Protein AF-A0A7Y4ZYS4-F1 (afdb_monomer_lite)

Radius of gyration: 15.43 Å; chains: 1; bounding box: 44×39×35 Å

pLDDT: mean 82.77, std 14.91, range [39.56, 96.31]

Secondary structure (DSSP, 8-state):
----TTTT-----GGGGEE-TT--HHHHHHHHHHTT--SSSTTS----HHHHHHH--TT-SSHHHHHHHHHHHHHHHHHHTT-EE--

Foldseek 3Di:
DDPDPPVPPPPQFQLSQWDDPPDDLQNSQVLLVVLVADPPDSRDSHDDLVNLVVQDDPPDPDSVSSVVVSVVSSVVSSVVVVIDGHD

Structure (mmCIF, N/CA/C/O backbone):
data_AF-A0A7Y4ZYS4-F1
#
_entry.id   AF-A0A7Y4ZYS4-F1
#
loop_
_atom_site.group_PDB
_atom_site.id
_atom_site.type_symbol
_atom_site.label_atom_id
_atom_site.label_alt_id
_atom_site.label_comp_id
_atom_site.label_asym_id
_atom_site.label_entity_id
_atom_site.label_seq_id
_atom_site.pdbx_PDB_ins_code
_atom_site.Cartn_x
_atom_site.Cartn_y
_atom_site.Cartn_z
_atom_site.occupancy
_atom_site.B_iso_or_equiv
_atom_site.auth_seq_id
_atom_site.auth_comp_id
_atom_site.auth_asym_id
_atom_site.auth_atom_id
_atom_site.pdbx_PDB_model_num
ATOM 1 N N . MET A 1 1 ? -29.042 30.397 -5.497 1.00 39.56 1 MET A N 1
ATOM 2 C CA . MET A 1 1 ? -29.017 29.071 -4.846 1.00 39.56 1 MET A CA 1
ATOM 3 C C . MET A 1 1 ? -28.182 28.152 -5.727 1.00 39.56 1 MET A C 1
ATOM 5 O O . MET A 1 1 ? -28.727 27.564 -6.647 1.00 39.56 1 MET A O 1
ATOM 9 N N . ASN A 1 2 ? -26.865 28.082 -5.518 1.00 43.53 2 ASN A N 1
ATOM 10 C CA . ASN A 1 2 ? -25.999 27.203 -6.314 1.00 43.53 2 ASN A CA 1
ATOM 11 C C . ASN A 1 2 ? -25.633 26.000 -5.448 1.00 43.53 2 ASN A C 1
ATOM 13 O O . ASN A 1 2 ? -24.630 26.011 -4.739 1.00 43.53 2 ASN A O 1
ATOM 17 N N . GLY A 1 3 ? -26.525 25.006 -5.441 1.00 45.66 3 GLY A N 1
ATOM 18 C CA . GLY A 1 3 ? -26.289 23.726 -4.786 1.00 45.66 3 GLY A CA 1
ATOM 19 C C . GLY A 1 3 ? -25.141 23.009 -5.483 1.00 45.66 3 GLY A C 1
ATOM 20 O O . GLY A 1 3 ? -25.207 22.739 -6.679 1.00 45.66 3 GLY A O 1
ATOM 21 N N . ASN A 1 4 ? -24.071 22.750 -4.739 1.00 53.91 4 ASN A N 1
ATOM 22 C CA . ASN A 1 4 ? -22.924 21.995 -5.214 1.00 53.91 4 ASN A CA 1
ATOM 23 C C . ASN A 1 4 ? -23.400 20.579 -5.624 1.00 53.91 4 ASN A C 1
ATOM 25 O O . ASN A 1 4 ? -23.916 19.863 -4.762 1.00 53.91 4 ASN A O 1
ATOM 29 N N . PRO A 1 5 ? -23.259 20.149 -6.894 1.00 56.75 5 PRO A N 1
ATOM 30 C CA . PRO A 1 5 ? -23.798 18.874 -7.394 1.00 56.75 5 PRO A CA 1
ATOM 31 C C . PRO A 1 5 ? -23.152 17.624 -6.764 1.00 56.75 5 PRO A C 1
ATOM 33 O O . PRO A 1 5 ? -23.564 16.499 -7.041 1.00 56.75 5 PRO A O 1
ATOM 36 N N . SER A 1 6 ? -22.163 17.811 -5.887 1.00 54.56 6 SER A N 1
ATOM 37 C CA . SER A 1 6 ? -21.511 16.753 -5.109 1.00 54.56 6 SER A CA 1
ATOM 38 C C . SER A 1 6 ? -22.174 16.474 -3.752 1.00 54.56 6 SER A C 1
ATOM 40 O O . SER A 1 6 ? -21.759 15.548 -3.054 1.00 54.56 6 SER A O 1
ATOM 42 N N . ALA A 1 7 ? -23.199 17.239 -3.360 1.00 46.25 7 ALA A N 1
ATOM 43 C CA . ALA A 1 7 ? -23.953 17.022 -2.126 1.00 46.25 7 ALA A CA 1
ATOM 44 C C . ALA A 1 7 ? -24.831 15.759 -2.237 1.00 46.25 7 ALA A C 1
ATOM 46 O O . ALA A 1 7 ? -26.008 15.832 -2.573 1.00 46.25 7 ALA A O 1
ATOM 47 N N . GLY A 1 8 ? -24.246 14.581 -2.001 1.00 49.53 8 GLY A N 1
ATOM 48 C CA . GLY A 1 8 ? -24.997 13.320 -1.949 1.00 49.53 8 GLY A CA 1
ATOM 49 C C . GLY A 1 8 ? -24.215 12.059 -2.310 1.00 49.53 8 GLY A C 1
ATOM 50 O O . GLY A 1 8 ? -24.657 10.961 -1.980 1.00 49.53 8 GLY A O 1
ATOM 51 N N . LYS A 1 9 ? -23.033 12.168 -2.931 1.00 50.88 9 LYS A N 1
ATOM 52 C CA . LYS A 1 9 ? -22.157 11.001 -3.088 1.00 50.88 9 LYS A CA 1
ATOM 53 C C . LYS A 1 9 ? -21.333 10.846 -1.819 1.00 50.88 9 LYS A C 1
ATOM 55 O O . LYS A 1 9 ? -20.401 11.604 -1.580 1.00 50.88 9 LYS A O 1
ATOM 60 N N . ASN A 1 10 ? -21.690 9.858 -1.007 1.00 55.81 10 ASN A N 1
ATOM 61 C CA . ASN A 1 10 ? -20.907 9.417 0.143 1.00 55.81 10 ASN A CA 1
ATOM 62 C C . ASN A 1 10 ? -19.629 8.717 -0.365 1.00 55.81 10 ASN A C 1
ATOM 64 O O . ASN A 1 10 ? -19.506 7.495 -0.299 1.00 55.81 10 ASN A O 1
ATOM 68 N N . ILE A 1 11 ? -18.728 9.484 -0.993 1.00 65.06 11 ILE A N 1
ATOM 69 C CA . ILE A 1 11 ? -17.448 8.990 -1.501 1.00 65.06 11 ILE A CA 1
ATOM 70 C C . ILE A 1 11 ? -16.601 8.706 -0.270 1.00 65.06 11 ILE A C 1
ATOM 72 O O . ILE A 1 11 ? -15.997 9.608 0.314 1.00 65.06 11 ILE A O 1
ATOM 76 N N . LYS A 1 12 ? -16.609 7.445 0.163 1.00 66.75 12 LYS A N 1
ATOM 77 C CA . LYS A 1 12 ? -15.696 6.997 1.204 1.00 66.75 12 LYS A CA 1
ATOM 78 C C . LYS A 1 12 ? -14.273 7.151 0.657 1.00 66.75 12 LYS A C 1
ATOM 80 O O . LYS A 1 12 ? -14.008 6.727 -0.469 1.00 66.75 12 LYS A O 1
ATOM 85 N N . PRO A 1 13 ? -13.355 7.756 1.418 1.00 75.81 13 PRO A N 1
ATOM 86 C CA . PRO A 1 13 ? -11.971 7.832 0.981 1.00 75.81 13 PRO A CA 1
ATOM 87 C C . PRO A 1 13 ? -11.359 6.429 0.814 1.00 75.81 13 PRO A C 1
ATOM 89 O O . PRO A 1 13 ? -11.778 5.504 1.506 1.00 75.81 13 PRO A O 1
ATOM 92 N N . TYR A 1 14 ? -10.368 6.241 -0.067 1.00 79.56 14 TYR A N 1
ATOM 93 C CA . TYR A 1 14 ? -9.939 4.896 -0.491 1.00 79.56 14 TYR A CA 1
ATOM 94 C C . TYR A 1 14 ? -9.502 3.986 0.672 1.00 79.56 14 TYR A C 1
ATOM 96 O O . TYR A 1 14 ? -9.903 2.822 0.742 1.00 79.56 14 TYR A O 1
ATOM 104 N N . LEU A 1 15 ? -8.749 4.515 1.643 1.00 81.38 15 LEU A N 1
ATOM 105 C CA . LEU A 1 15 ? -8.375 3.759 2.844 1.00 81.38 15 LEU A CA 1
ATOM 106 C C . LEU A 1 15 ? -9.591 3.313 3.667 1.00 81.38 15 LEU A C 1
ATOM 108 O O . LEU A 1 15 ? -9.513 2.301 4.345 1.00 81.38 15 LEU A O 1
ATOM 112 N N . HIS A 1 16 ? -10.736 3.991 3.609 1.00 83.00 16 HIS A N 1
ATOM 113 C CA . HIS A 1 16 ? -11.933 3.578 4.351 1.00 83.00 16 HIS A CA 1
ATOM 114 C C . HIS A 1 16 ? -12.573 2.295 3.828 1.00 83.00 16 HIS A C 1
ATOM 116 O O . HIS A 1 16 ? -13.330 1.666 4.567 1.00 83.00 16 HIS A O 1
ATOM 122 N N . TYR A 1 17 ? -12.232 1.878 2.611 1.00 87.31 17 TYR A N 1
ATOM 123 C CA . TYR A 1 17 ? -12.601 0.566 2.097 1.00 87.31 17 TYR A CA 1
ATOM 124 C C . TYR A 1 17 ? -11.734 -0.557 2.688 1.00 87.31 17 TYR A C 1
ATOM 126 O O . TYR A 1 17 ? -12.075 -1.720 2.541 1.00 87.31 17 TYR A O 1
ATOM 134 N N . TRP A 1 18 ? -10.641 -0.256 3.397 1.00 90.44 18 TRP A N 1
ATOM 135 C CA . TRP A 1 18 ? -9.799 -1.258 4.060 1.00 90.44 18 TRP A CA 1
ATOM 136 C C . TRP A 1 18 ? -10.225 -1.450 5.517 1.00 90.44 18 TRP A C 1
ATOM 138 O O . TRP A 1 18 ? -9.868 -0.675 6.405 1.00 90.44 18 TRP A O 1
ATOM 148 N N . VAL A 1 19 ? -11.001 -2.493 5.794 1.00 90.25 19 VAL A N 1
ATOM 149 C CA . VAL A 1 19 ? -11.633 -2.727 7.098 1.00 90.25 19 VAL A CA 1
ATOM 150 C C . VAL A 1 19 ? -10.889 -3.802 7.887 1.00 90.25 19 VAL A C 1
ATOM 152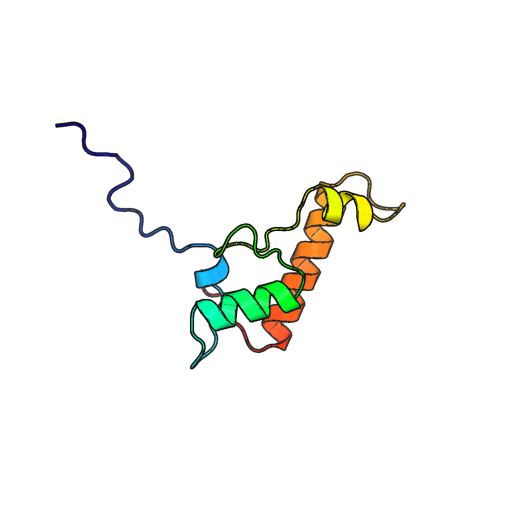 O O . VAL A 1 19 ? -10.553 -4.858 7.362 1.00 90.25 19 VAL A O 1
ATOM 155 N N . LYS A 1 20 ? -10.664 -3.534 9.175 1.00 93.44 20 LYS A N 1
ATOM 156 C CA . LYS A 1 20 ? -10.202 -4.493 10.183 1.00 93.44 20 LYS A CA 1
ATOM 157 C C . LYS A 1 20 ? -10.959 -4.210 11.481 1.00 93.44 20 LYS A C 1
ATOM 159 O O . LYS A 1 20 ? -11.095 -3.048 11.869 1.00 93.44 20 LYS A O 1
ATOM 164 N N . VAL A 1 21 ? -11.502 -5.246 12.122 1.00 91.50 21 VAL A N 1
ATOM 165 C CA . VAL A 1 21 ? -12.321 -5.094 13.340 1.00 91.50 21 VAL A CA 1
ATOM 166 C C . VAL A 1 21 ? -11.486 -4.469 14.461 1.00 91.50 21 VAL A C 1
ATOM 168 O O . VAL A 1 21 ? -10.340 -4.858 14.674 1.00 91.50 21 VAL A O 1
ATOM 171 N N . GLY A 1 22 ? -12.058 -3.488 15.165 1.00 89.88 22 GLY A N 1
ATOM 172 C CA . GLY A 1 22 ? -11.412 -2.823 16.304 1.00 89.88 22 GLY A CA 1
ATOM 173 C C . GLY A 1 22 ? -10.336 -1.790 15.944 1.00 89.88 22 GLY A C 1
ATOM 174 O O . GLY A 1 22 ? -9.674 -1.273 16.838 1.00 89.88 22 GLY A O 1
ATOM 175 N N . VAL A 1 23 ? -10.154 -1.465 14.661 1.00 89.81 23 VAL A N 1
ATOM 176 C CA . VAL A 1 23 ? -9.132 -0.517 14.192 1.00 89.81 23 VAL A CA 1
ATOM 177 C C . VAL A 1 23 ? -9.745 0.850 13.886 1.00 89.81 23 VAL A C 1
ATOM 179 O O . VAL A 1 23 ? -10.729 0.961 13.153 1.00 89.81 23 VAL A O 1
ATOM 182 N N . THR A 1 24 ? -9.124 1.911 14.405 1.00 87.69 24 THR A N 1
ATOM 183 C CA . THR A 1 24 ? -9.507 3.303 14.124 1.00 87.69 24 THR A CA 1
ATOM 184 C C . THR A 1 24 ? -8.973 3.779 12.768 1.00 87.69 24 THR A C 1
ATOM 186 O O . THR A 1 24 ? -8.021 3.223 12.224 1.00 87.69 24 THR A O 1
ATOM 189 N N . ALA A 1 25 ? -9.538 4.857 12.218 1.00 81.12 25 ALA A N 1
ATOM 190 C CA . ALA A 1 25 ? -9.035 5.439 10.968 1.00 81.12 25 ALA A CA 1
ATOM 191 C C . ALA A 1 25 ? -7.554 5.869 11.063 1.00 81.12 25 ALA A C 1
ATOM 193 O O . ALA A 1 25 ? -6.801 5.664 10.116 1.00 81.12 25 ALA A O 1
ATOM 194 N N . GLY A 1 26 ? -7.122 6.392 12.218 1.00 82.75 26 GLY A N 1
ATOM 195 C CA . GLY A 1 26 ? -5.721 6.758 12.455 1.00 82.75 26 GLY A CA 1
ATOM 196 C C . GLY A 1 26 ? -4.790 5.545 12.455 1.00 82.75 26 GLY A C 1
ATOM 197 O O . GLY A 1 26 ? -3.772 5.555 11.772 1.00 82.75 26 GLY A O 1
ATOM 198 N N . GLN A 1 27 ? -5.183 4.462 13.134 1.00 88.06 27 GLN A N 1
ATOM 199 C CA . GLN A 1 27 ? -4.419 3.212 13.143 1.00 88.06 27 GLN A CA 1
ATOM 200 C C . GLN A 1 27 ? -4.299 2.616 11.732 1.00 88.06 27 GLN A C 1
ATOM 202 O O . GLN A 1 27 ? -3.233 2.147 11.340 1.00 88.06 27 GLN A O 1
ATOM 207 N N . ARG A 1 28 ? -5.379 2.692 10.946 1.00 88.81 28 ARG A N 1
ATOM 208 C CA . ARG A 1 28 ? -5.393 2.269 9.544 1.00 88.81 28 ARG A CA 1
ATOM 209 C C . ARG A 1 28 ? -4.427 3.071 8.683 1.00 88.81 28 ARG A C 1
ATOM 211 O O . ARG A 1 28 ? -3.724 2.477 7.872 1.00 88.81 28 ARG A O 1
ATOM 218 N N . LEU A 1 29 ? -4.392 4.393 8.851 1.00 85.31 29 LEU A N 1
ATOM 219 C CA . LEU A 1 29 ? -3.418 5.233 8.161 1.00 85.31 29 LEU A CA 1
ATOM 220 C C . LEU A 1 29 ? -1.992 4.822 8.541 1.00 85.31 29 LEU A C 1
ATOM 222 O O . LEU A 1 29 ? -1.188 4.579 7.650 1.00 85.31 29 LEU A O 1
ATOM 226 N N . THR A 1 30 ? -1.696 4.673 9.835 1.00 88.00 30 THR A N 1
ATOM 227 C CA . THR A 1 30 ? -0.374 4.233 10.309 1.00 88.00 30 THR A CA 1
ATOM 228 C C . THR A 1 30 ? 0.026 2.881 9.721 1.00 88.00 30 THR A C 1
ATOM 230 O O . THR A 1 30 ? 1.146 2.731 9.240 1.00 88.00 30 THR A O 1
ATOM 233 N N . ASP A 1 31 ? -0.882 1.905 9.704 1.00 90.88 31 ASP A N 1
ATOM 234 C CA . ASP A 1 31 ? -0.633 0.599 9.090 1.00 90.88 31 ASP A CA 1
ATOM 235 C C . ASP A 1 31 ? -0.399 0.712 7.579 1.00 90.88 31 ASP A C 1
ATOM 237 O O . ASP A 1 31 ? 0.532 0.100 7.055 1.00 90.88 31 ASP A O 1
ATOM 241 N N . GLY A 1 32 ? -1.188 1.542 6.891 1.00 89.62 32 GLY A N 1
ATOM 242 C CA . GLY A 1 32 ? -0.993 1.863 5.481 1.00 89.62 32 GLY A CA 1
ATOM 243 C C . GLY A 1 32 ? 0.372 2.496 5.213 1.00 89.62 32 GLY A C 1
ATOM 244 O O . GLY A 1 32 ? 1.010 2.153 4.218 1.00 89.62 32 GLY A O 1
ATOM 245 N N . THR A 1 33 ? 0.852 3.351 6.115 1.00 88.25 33 THR A N 1
ATOM 246 C CA . THR A 1 33 ? 2.183 3.954 6.029 1.00 88.25 33 THR A CA 1
ATOM 247 C C . THR A 1 33 ? 3.295 2.939 6.247 1.00 88.25 33 THR A C 1
ATOM 249 O O . THR A 1 33 ? 4.250 2.899 5.478 1.00 88.25 33 THR A O 1
ATOM 252 N N . ILE A 1 34 ? 3.153 2.052 7.234 1.00 90.31 34 ILE A N 1
ATOM 253 C CA . ILE A 1 34 ? 4.099 0.946 7.459 1.00 90.31 34 ILE A CA 1
ATOM 254 C C . ILE A 1 34 ? 4.168 0.025 6.232 1.00 90.31 34 ILE A C 1
ATOM 256 O O . ILE A 1 34 ? 5.233 -0.490 5.905 1.00 90.31 34 ILE A O 1
ATOM 260 N N . CYS A 1 35 ? 3.052 -0.150 5.521 1.00 90.31 35 CYS A N 1
ATOM 261 C CA . CYS A 1 35 ? 2.989 -0.901 4.268 1.00 90.31 35 CYS A CA 1
ATOM 262 C C . CYS A 1 35 ? 3.584 -0.168 3.050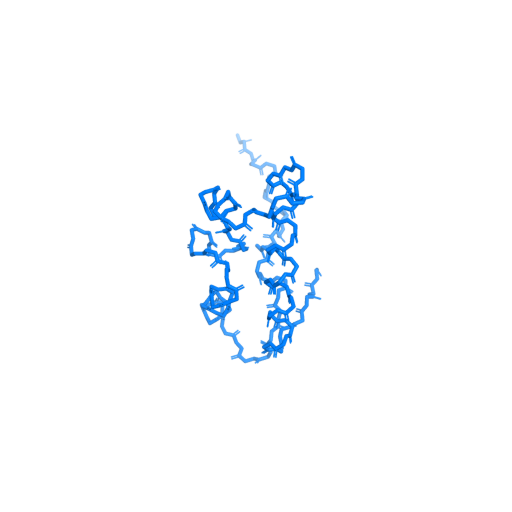 1.00 90.31 35 CYS A C 1
ATOM 264 O O . CYS A 1 35 ? 3.454 -0.656 1.928 1.00 90.31 35 CYS A O 1
ATOM 266 N N . GLY A 1 36 ? 4.225 0.986 3.249 1.00 86.44 36 GLY A N 1
ATOM 267 C CA . GLY A 1 36 ? 4.896 1.762 2.206 1.00 86.44 36 GLY A CA 1
ATOM 268 C C . GLY A 1 36 ? 4.045 2.870 1.589 1.00 86.44 36 GLY A C 1
ATOM 269 O O . GLY A 1 36 ? 4.523 3.556 0.695 1.00 86.44 36 GLY A O 1
ATOM 270 N N . GLY A 1 37 ? 2.801 3.066 2.037 1.00 83.50 37 GLY A N 1
ATOM 271 C CA . GLY A 1 37 ? 2.011 4.226 1.630 1.00 83.50 37 GLY A CA 1
ATOM 272 C C . GLY A 1 37 ? 2.567 5.514 2.244 1.00 83.50 37 GLY A C 1
ATOM 273 O O . GLY A 1 37 ? 3.115 5.506 3.343 1.00 83.50 37 GLY A O 1
ATOM 274 N N . GLY A 1 38 ? 2.410 6.653 1.578 1.00 71.00 38 GLY A N 1
ATOM 275 C CA . GLY A 1 38 ? 2.764 7.933 2.191 1.00 71.00 38 GLY A CA 1
ATOM 276 C C . GLY A 1 38 ? 1.731 8.409 3.214 1.00 71.00 38 GLY A C 1
ATOM 277 O O . GLY A 1 38 ? 0.583 7.974 3.227 1.00 71.00 38 GLY A O 1
ATOM 278 N N . LEU A 1 39 ? 2.139 9.373 4.043 1.00 66.19 39 LEU A N 1
ATOM 279 C CA . LEU A 1 39 ? 1.250 10.142 4.929 1.00 66.19 39 LEU A CA 1
ATOM 280 C C . LEU A 1 39 ? 0.663 11.389 4.249 1.00 66.19 39 LEU A C 1
ATOM 282 O O . LEU A 1 39 ? -0.091 12.132 4.875 1.00 66.19 39 LEU A O 1
ATOM 286 N N . ARG A 1 40 ? 1.040 11.654 2.987 1.00 64.56 40 ARG A N 1
ATOM 287 C CA . ARG A 1 40 ? 0.680 12.896 2.282 1.00 64.56 40 ARG A CA 1
ATOM 288 C C . ARG A 1 40 ? -0.825 13.029 2.085 1.00 64.56 40 ARG A C 1
ATOM 290 O O . ARG A 1 40 ? -1.334 14.142 2.147 1.00 64.56 40 ARG A O 1
ATOM 297 N N . GLU A 1 41 ? -1.532 11.913 1.914 1.00 66.88 41 GLU A N 1
ATOM 298 C CA . GLU A 1 41 ? -2.989 11.897 1.911 1.00 66.88 41 GLU A CA 1
ATOM 299 C C . GLU A 1 41 ? -3.485 10.823 2.875 1.00 66.88 41 GLU A C 1
ATOM 301 O O . GLU A 1 41 ? -3.244 9.633 2.698 1.00 66.88 41 GLU A O 1
ATOM 306 N N . VAL A 1 42 ? -4.251 11.253 3.879 1.00 60.41 42 VAL A N 1
ATOM 307 C CA . VAL A 1 42 ? -4.800 10.452 4.999 1.00 60.41 42 VAL A CA 1
ATOM 308 C C . VAL A 1 42 ? -5.717 9.303 4.521 1.00 60.41 42 VAL A C 1
ATOM 310 O O . VAL A 1 42 ? -6.259 8.545 5.316 1.00 60.41 42 VAL A O 1
ATOM 313 N N . ASN A 1 43 ? -5.909 9.162 3.210 1.00 66.50 43 ASN A N 1
ATOM 314 C CA . ASN A 1 43 ? -6.985 8.419 2.581 1.00 66.50 43 ASN A CA 1
ATOM 315 C C . ASN A 1 43 ? -6.568 7.602 1.352 1.00 66.50 43 ASN A C 1
ATOM 317 O O . ASN A 1 43 ? -7.435 6.964 0.753 1.00 66.50 43 ASN A O 1
ATOM 321 N N . MET A 1 44 ? -5.285 7.580 0.986 1.00 69.88 44 MET A N 1
ATOM 322 C CA . MET A 1 44 ? -4.778 6.840 -0.171 1.00 69.88 44 MET A CA 1
ATOM 323 C C . MET A 1 44 ? -3.370 6.302 0.127 1.00 69.88 44 MET A C 1
ATOM 325 O O . MET A 1 44 ? -2.659 6.889 0.941 1.00 69.88 44 MET A O 1
ATOM 329 N N . PRO A 1 45 ? -2.925 5.196 -0.495 1.00 67.94 45 PRO A N 1
ATOM 330 C CA . PRO A 1 45 ? -1.505 4.861 -0.526 1.00 67.94 45 PRO A CA 1
ATOM 331 C C . PRO A 1 45 ? -0.764 5.905 -1.375 1.00 67.94 45 PRO A C 1
ATOM 333 O O . PRO A 1 45 ? -0.618 5.765 -2.588 1.00 67.94 45 PRO A O 1
ATOM 336 N N . SER A 1 46 ? -0.367 7.010 -0.743 1.00 73.75 46 SER A N 1
ATOM 337 C CA . SER A 1 46 ? 0.241 8.158 -1.420 1.00 73.75 46 SER A CA 1
ATOM 338 C C . SER A 1 46 ? 1.736 7.948 -1.634 1.00 73.75 46 SER A C 1
ATOM 340 O O . SER A 1 46 ? 2.539 8.485 -0.879 1.00 73.75 46 SER A O 1
ATOM 342 N N . PHE A 1 47 ? 2.125 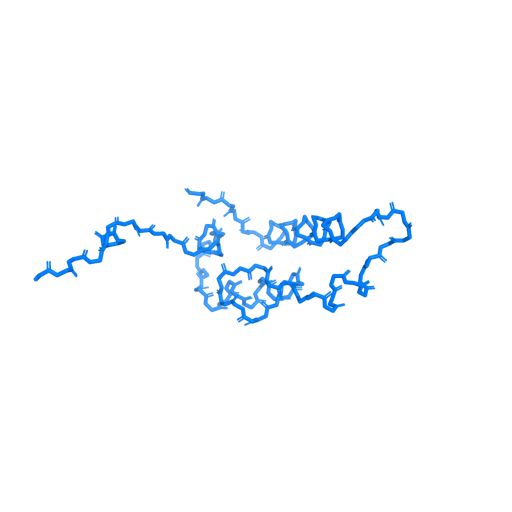7.174 -2.643 1.00 85.19 47 PHE A N 1
ATOM 343 C CA . PHE A 1 47 ? 3.522 7.145 -3.087 1.00 85.19 47 PHE A CA 1
ATOM 344 C C . PHE A 1 47 ? 3.856 8.465 -3.794 1.00 85.19 47 PHE A C 1
ATOM 346 O O . PHE A 1 47 ? 3.137 8.889 -4.701 1.00 85.19 47 PHE A O 1
ATOM 353 N N . SER A 1 48 ? 4.927 9.133 -3.377 1.00 85.00 48 SER A N 1
ATOM 354 C CA . SER A 1 48 ? 5.445 10.316 -4.065 1.00 85.00 48 SER A CA 1
ATOM 355 C C . SER A 1 48 ? 6.084 9.941 -5.402 1.00 85.00 48 SER A C 1
ATOM 357 O O . SER A 1 48 ? 6.535 8.812 -5.603 1.00 85.00 48 SER A O 1
ATOM 359 N N . LYS A 1 49 ? 6.152 10.899 -6.331 1.00 87.62 49 LYS A N 1
ATOM 360 C CA . LYS A 1 49 ? 6.801 10.678 -7.628 1.00 87.62 49 LYS A CA 1
ATOM 361 C C . LYS A 1 49 ? 8.271 10.296 -7.448 1.00 87.62 49 LYS A C 1
ATOM 363 O O . LYS A 1 49 ? 8.769 9.430 -8.157 1.00 87.62 49 LYS A O 1
ATOM 368 N N . GLU A 1 50 ? 8.939 10.902 -6.474 1.00 89.25 50 GLU A N 1
ATOM 369 C CA . GLU A 1 50 ? 10.326 10.613 -6.125 1.00 89.25 50 GLU A CA 1
ATOM 370 C C . GLU A 1 50 ? 10.500 9.164 -5.644 1.00 89.25 50 GLU A C 1
ATOM 372 O O . GLU A 1 50 ? 11.425 8.488 -6.087 1.00 89.25 50 GLU A O 1
ATOM 377 N N . GLU A 1 51 ? 9.588 8.656 -4.807 1.00 88.75 51 GLU A N 1
ATOM 378 C CA . GLU A 1 51 ? 9.596 7.255 -4.356 1.00 88.75 51 GLU A CA 1
ATOM 379 C C . GLU A 1 51 ? 9.331 6.280 -5.507 1.00 88.75 51 GLU A C 1
ATOM 381 O O . GLU A 1 51 ? 9.982 5.241 -5.588 1.00 88.75 51 GLU A O 1
ATOM 386 N N . ILE A 1 52 ? 8.414 6.618 -6.419 1.00 91.69 52 ILE A N 1
ATOM 387 C CA . ILE A 1 52 ? 8.115 5.791 -7.596 1.00 91.69 52 ILE A CA 1
ATOM 388 C C . ILE A 1 52 ? 9.342 5.704 -8.510 1.00 91.69 52 ILE A C 1
ATOM 390 O O . ILE A 1 52 ? 9.730 4.604 -8.900 1.00 91.69 52 ILE A O 1
ATOM 394 N N . ILE A 1 53 ? 9.981 6.840 -8.808 1.00 93.25 53 ILE A N 1
ATOM 395 C CA . ILE A 1 53 ? 11.190 6.893 -9.642 1.00 93.25 53 ILE A CA 1
ATOM 396 C C . ILE A 1 53 ? 12.336 6.128 -8.974 1.00 93.25 53 ILE A C 1
ATOM 398 O O . ILE A 1 53 ? 13.007 5.338 -9.633 1.00 93.25 53 ILE A O 1
ATOM 402 N N . ALA A 1 54 ? 12.550 6.325 -7.671 1.00 91.75 54 ALA A N 1
ATOM 403 C CA . ALA A 1 54 ? 13.618 5.654 -6.933 1.00 91.75 54 ALA A CA 1
ATOM 404 C C . ALA A 1 54 ? 13.406 4.135 -6.828 1.00 91.75 54 ALA A C 1
ATOM 406 O O . ALA A 1 54 ? 14.372 3.376 -6.823 1.00 91.75 54 ALA A O 1
ATOM 407 N N . ALA A 1 55 ? 12.152 3.683 -6.748 1.00 91.50 55 ALA A N 1
ATOM 408 C CA . ALA A 1 55 ? 11.812 2.268 -6.663 1.00 91.50 55 ALA A CA 1
ATOM 409 C C . ALA A 1 55 ? 11.716 1.575 -8.029 1.00 91.50 55 ALA A C 1
ATOM 411 O O . ALA A 1 55 ? 11.519 0.355 -8.056 1.00 91.50 55 ALA A O 1
ATOM 412 N N . ARG A 1 56 ? 11.798 2.318 -9.140 1.00 95.50 56 ARG A N 1
ATOM 413 C CA . ARG A 1 56 ? 11.623 1.782 -10.490 1.00 95.50 56 ARG A CA 1
ATOM 414 C C . ARG A 1 56 ? 12.735 0.794 -10.844 1.00 95.50 56 ARG A C 1
ATOM 416 O O . ARG A 1 56 ?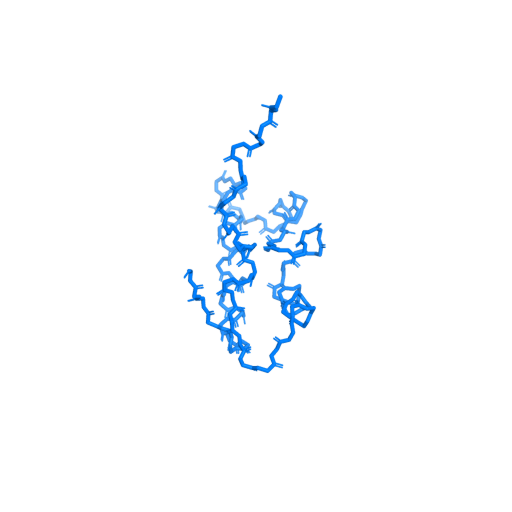 13.922 1.081 -10.711 1.00 95.50 56 ARG A O 1
ATOM 423 N N . LEU A 1 57 ? 12.340 -0.377 -11.329 1.00 95.31 57 LEU A N 1
ATOM 424 C CA . LEU A 1 57 ? 13.240 -1.412 -11.824 1.00 95.31 57 LEU A CA 1
ATOM 425 C C . LEU A 1 57 ? 13.644 -1.125 -13.272 1.00 95.31 57 LEU A C 1
ATOM 427 O O . LEU A 1 57 ? 12.880 -0.552 -14.047 1.00 95.31 57 LEU A O 1
ATOM 431 N N . SER A 1 58 ? 14.822 -1.602 -13.676 1.00 95.81 58 SER A N 1
ATOM 432 C CA . SER A 1 58 ? 15.305 -1.470 -15.060 1.00 95.81 58 SER A CA 1
ATOM 433 C C . SER A 1 58 ? 14.416 -2.176 -16.090 1.00 95.81 58 SER A C 1
ATOM 435 O O . SER A 1 58 ? 14.445 -1.830 -17.267 1.00 95.81 58 SER A O 1
ATOM 437 N N . THR A 1 59 ? 13.617 -3.152 -15.653 1.00 96.31 59 THR A N 1
ATOM 438 C CA . THR A 1 59 ? 12.652 -3.889 -16.476 1.00 96.31 59 THR A CA 1
ATOM 439 C C . THR A 1 59 ? 11.298 -3.188 -16.612 1.00 96.31 59 THR A C 1
ATOM 441 O O . THR A 1 59 ? 10.477 -3.619 -17.417 1.00 96.31 59 THR A O 1
ATOM 444 N N . GLU A 1 60 ? 11.038 -2.124 -15.847 1.00 95.38 60 GLU A N 1
ATOM 445 C CA . GL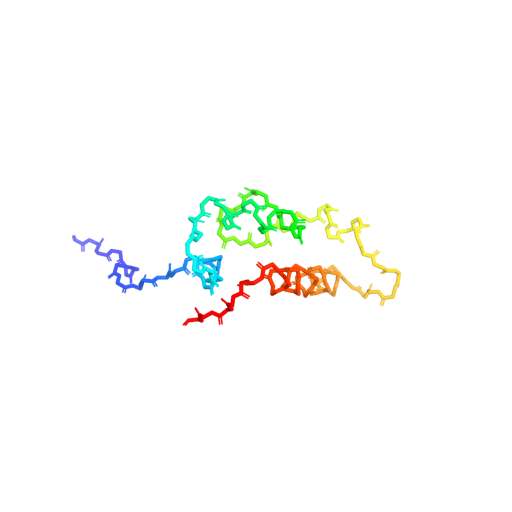U A 1 60 ? 9.781 -1.372 -15.893 1.00 95.38 60 GLU A CA 1
ATOM 446 C C . GLU A 1 60 ? 9.876 -0.259 -16.949 1.00 95.38 60 GLU A C 1
ATOM 448 O O . GLU A 1 60 ? 10.773 0.592 -16.905 1.00 95.38 60 GLU A O 1
ATOM 453 N N . ALA A 1 61 ? 8.945 -0.246 -17.909 1.00 92.62 61 ALA A N 1
ATOM 454 C CA . ALA A 1 61 ? 8.998 0.690 -19.041 1.00 92.62 61 ALA A CA 1
ATOM 455 C C . ALA A 1 61 ? 8.673 2.141 -18.644 1.00 92.62 61 ALA A C 1
ATOM 457 O O . ALA A 1 61 ? 9.142 3.080 -19.290 1.00 92.62 61 ALA A O 1
ATOM 458 N N . ASP A 1 62 ? 7.928 2.331 -17.556 1.00 94.25 62 ASP A N 1
ATOM 459 C CA . ASP A 1 62 ? 7.493 3.633 -17.060 1.00 94.25 62 ASP A CA 1
ATOM 460 C C . ASP A 1 62 ? 7.196 3.602 -15.551 1.00 94.25 62 ASP A C 1
ATOM 462 O O . ASP A 1 62 ? 7.209 2.556 -14.896 1.00 94.25 62 ASP A O 1
ATOM 466 N N . ASP A 1 63 ? 6.913 4.783 -15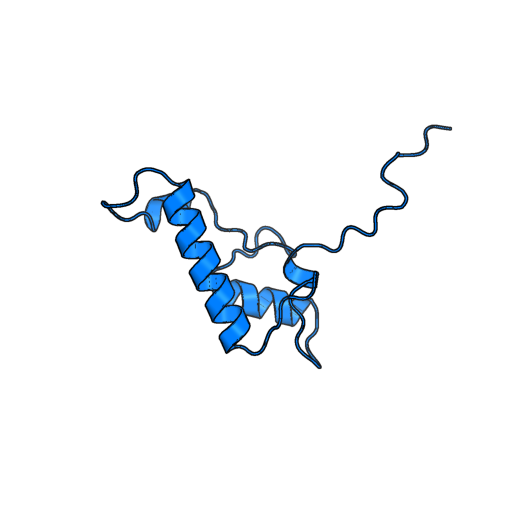.008 1.00 93.75 63 ASP A N 1
ATOM 467 C CA . ASP A 1 63 ? 6.607 4.994 -13.595 1.00 93.75 63 ASP A CA 1
ATOM 468 C C . ASP A 1 63 ? 5.254 4.367 -13.188 1.00 93.75 63 ASP A C 1
ATOM 470 O O . ASP A 1 63 ? 5.049 4.057 -12.014 1.00 93.75 63 ASP A O 1
ATOM 474 N N . ASN A 1 64 ? 4.333 4.116 -14.130 1.00 92.19 64 ASN A N 1
ATOM 475 C CA . ASN A 1 64 ? 3.041 3.487 -13.827 1.00 92.19 64 ASN A CA 1
ATOM 476 C C . ASN A 1 64 ? 3.207 2.004 -13.483 1.00 92.19 64 ASN A C 1
ATOM 478 O O . ASN A 1 64 ? 2.487 1.487 -12.624 1.00 92.19 64 ASN A O 1
ATOM 482 N N . GLN A 1 65 ? 4.152 1.311 -14.121 1.00 95.56 65 GLN A N 1
ATOM 483 C CA . GLN A 1 65 ? 4.480 -0.074 -13.771 1.00 95.56 65 GLN A CA 1
ATOM 484 C C . GLN A 1 65 ? 5.089 -0.161 -12.368 1.00 95.56 65 GLN A C 1
ATOM 486 O O . GLN A 1 65 ? 4.639 -0.978 -11.558 1.00 95.56 65 GLN A O 1
ATOM 491 N N . ALA A 1 66 ? 6.016 0.746 -12.047 1.00 94.50 66 ALA A N 1
ATOM 492 C CA . ALA A 1 66 ? 6.590 0.862 -10.709 1.00 94.50 66 ALA A CA 1
ATOM 493 C C . ALA A 1 66 ? 5.508 1.159 -9.656 1.00 94.50 66 ALA A C 1
ATOM 495 O O . ALA A 1 66 ? 5.406 0.450 -8.652 1.00 94.50 66 ALA A O 1
ATOM 496 N N . TYR A 1 67 ? 4.629 2.134 -9.922 1.00 92.06 67 TYR A N 1
ATOM 497 C CA . TYR A 1 67 ? 3.478 2.441 -9.069 1.00 92.06 67 TYR A CA 1
ATOM 498 C C . TYR A 1 67 ? 2.575 1.221 -8.867 1.00 92.06 67 TYR A C 1
ATOM 500 O O . TYR A 1 67 ? 2.225 0.893 -7.736 1.00 92.06 67 TYR A O 1
ATOM 508 N N . SER A 1 68 ? 2.228 0.510 -9.942 1.00 92.81 68 SER A N 1
ATOM 509 C CA . SER A 1 68 ? 1.350 -0.664 -9.879 1.00 92.81 68 SER A CA 1
ATOM 510 C C . SER A 1 68 ? 1.941 -1.770 -9.005 1.00 92.81 68 SER A C 1
ATOM 512 O O . SER A 1 68 ? 1.229 -2.381 -8.203 1.00 92.81 68 SER A O 1
ATOM 514 N N . ARG A 1 69 ? 3.254 -2.014 -9.101 1.00 94.56 69 ARG A N 1
ATOM 515 C CA . ARG A 1 69 ? 3.955 -2.963 -8.228 1.00 94.56 69 ARG A CA 1
ATOM 516 C C . ARG A 1 69 ? 3.966 -2.493 -6.775 1.00 94.56 69 ARG A C 1
ATOM 518 O O . ARG A 1 69 ? 3.623 -3.282 -5.897 1.00 94.56 69 ARG A O 1
ATOM 525 N N . LEU A 1 70 ? 4.324 -1.236 -6.510 1.00 93.06 70 LEU A N 1
ATOM 526 C CA . LEU A 1 70 ? 4.317 -0.668 -5.156 1.00 93.06 70 LEU A CA 1
ATOM 527 C C . LEU A 1 70 ? 2.926 -0.751 -4.520 1.00 93.06 70 LEU A C 1
ATOM 529 O O . LEU A 1 70 ? 2.784 -1.193 -3.382 1.00 93.06 70 LEU A O 1
ATOM 533 N N . PHE A 1 71 ? 1.890 -0.418 -5.283 1.00 92.00 71 PHE A N 1
ATOM 534 C CA . PHE A 1 71 ? 0.504 -0.513 -4.852 1.00 92.00 71 PHE A CA 1
ATOM 535 C C . PHE A 1 71 ? 0.090 -1.956 -4.547 1.00 92.00 71 PHE A C 1
ATOM 537 O O . PHE A 1 71 ? -0.551 -2.211 -3.529 1.00 92.00 71 PHE A O 1
ATOM 544 N N . ASN A 1 72 ? 0.490 -2.923 -5.376 1.00 93.31 72 ASN A N 1
ATOM 545 C CA . ASN A 1 72 ? 0.238 -4.339 -5.104 1.00 93.31 72 ASN A CA 1
ATOM 546 C C . ASN A 1 72 ? 0.963 -4.824 -3.841 1.00 93.31 72 ASN A C 1
ATOM 548 O O . ASN A 1 72 ? 0.370 -5.547 -3.040 1.00 93.31 72 ASN A O 1
ATOM 552 N N . ASN A 1 73 ? 2.206 -4.391 -3.621 1.00 93.31 73 ASN A N 1
ATOM 553 C CA . ASN A 1 73 ? 2.955 -4.702 -2.402 1.00 93.31 73 ASN A CA 1
ATOM 554 C C . ASN A 1 73 ? 2.263 -4.127 -1.162 1.00 93.31 73 ASN A C 1
ATOM 556 O O . ASN A 1 73 ? 2.064 -4.839 -0.176 1.00 93.31 73 ASN A O 1
ATOM 560 N N . TRP A 1 74 ? 1.823 -2.873 -1.243 1.00 93.62 74 TRP A N 1
ATOM 561 C CA . TRP A 1 74 ? 1.050 -2.216 -0.196 1.00 93.62 74 TRP A CA 1
ATOM 562 C C . TRP A 1 74 ? -0.250 -2.968 0.106 1.00 93.62 74 TRP A C 1
ATOM 564 O O . TRP A 1 74 ? -0.540 -3.278 1.262 1.00 93.62 74 TRP A O 1
ATOM 574 N N . LYS A 1 75 ? -0.994 -3.351 -0.938 1.00 92.88 75 LYS A N 1
ATOM 575 C CA . LYS A 1 75 ? -2.236 -4.126 -0.838 1.00 92.88 75 LYS A CA 1
ATOM 576 C C . LYS A 1 75 ? -2.014 -5.448 -0.102 1.00 92.88 75 LYS A C 1
ATOM 578 O O . LYS A 1 75 ? -2.738 -5.768 0.837 1.00 92.88 75 LYS A O 1
ATOM 583 N N . ASN A 1 76 ? -0.991 -6.196 -0.508 1.00 95.12 76 ASN A N 1
ATOM 584 C CA . ASN A 1 76 ? -0.643 -7.478 0.101 1.00 95.12 76 ASN A CA 1
ATOM 585 C C . ASN A 1 76 ? -0.225 -7.307 1.566 1.00 95.12 76 ASN A C 1
ATOM 587 O O . ASN A 1 76 ? -0.626 -8.096 2.419 1.00 95.12 76 ASN A O 1
ATOM 591 N N . CYS A 1 77 ? 0.522 -6.249 1.883 1.00 94.94 77 CYS A N 1
ATOM 592 C CA . CYS A 1 77 ? 0.873 -5.921 3.259 1.00 94.94 77 CYS A CA 1
ATOM 593 C C . CYS A 1 77 ? -0.367 -5.621 4.116 1.00 94.94 77 CYS A C 1
ATOM 595 O O . CYS A 1 77 ? -0.490 -6.170 5.211 1.00 94.94 77 CYS A O 1
ATOM 597 N N . MET A 1 78 ? -1.325 -4.833 3.617 1.00 94.19 78 MET A N 1
ATOM 598 C CA . MET A 1 78 ? -2.582 -4.564 4.327 1.00 94.19 78 MET A CA 1
ATOM 599 C C . MET A 1 78 ? -3.366 -5.855 4.597 1.00 94.19 78 MET A C 1
ATOM 601 O O . MET A 1 78 ? -3.813 -6.079 5.724 1.00 94.19 78 MET A O 1
ATOM 605 N N . VAL A 1 79 ? -3.468 -6.746 3.605 1.00 95.19 79 VAL A N 1
ATOM 606 C CA . VAL A 1 79 ? -4.103 -8.066 3.770 1.00 95.19 79 VAL A CA 1
ATOM 607 C C . VAL A 1 79 ? -3.386 -8.904 4.830 1.00 95.19 79 VAL A C 1
ATOM 609 O O . VAL A 1 79 ? -4.036 -9.433 5.728 1.00 95.19 79 VAL A O 1
ATOM 612 N N . ASN A 1 80 ? -2.053 -8.960 4.802 1.00 95.75 80 ASN A N 1
ATOM 613 C CA . ASN A 1 80 ? -1.257 -9.689 5.797 1.00 95.75 80 ASN A CA 1
ATOM 614 C C . ASN A 1 80 ? -1.404 -9.114 7.215 1.00 95.75 80 ASN A C 1
ATOM 616 O O . ASN A 1 80 ? -1.261 -9.836 8.198 1.00 95.75 80 ASN A O 1
ATOM 620 N N . ARG A 1 81 ? -1.735 -7.823 7.341 1.00 94.44 81 ARG A N 1
ATOM 621 C CA . ARG A 1 81 ? -2.078 -7.185 8.623 1.00 94.44 81 ARG A CA 1
ATOM 622 C C . ARG A 1 81 ? -3.519 -7.456 9.061 1.00 94.44 81 ARG A C 1
ATOM 624 O O . ARG A 1 81 ? -3.911 -7.000 10.137 1.00 94.44 81 ARG A O 1
ATOM 631 N N . GLY A 1 82 ? -4.301 -8.194 8.276 1.00 95.31 82 GLY A N 1
ATOM 632 C CA . GLY A 1 82 ? -5.679 -8.578 8.576 1.00 95.31 82 GLY A CA 1
ATOM 633 C C . GLY A 1 82 ? -6.730 -7.573 8.109 1.00 95.31 82 GLY A C 1
ATOM 634 O O . GLY A 1 82 ? -7.850 -7.607 8.613 1.00 95.31 82 GLY A O 1
ATOM 635 N N . TYR A 1 83 ? -6.386 -6.660 7.196 1.00 94.75 83 TYR A N 1
ATOM 636 C CA . TYR A 1 83 ? -7.378 -5.800 6.553 1.00 94.75 83 TYR A CA 1
ATOM 637 C C . TYR A 1 83 ? -8.043 -6.509 5.376 1.00 94.75 83 TYR A C 1
ATOM 639 O O . TYR A 1 83 ? -7.403 -7.235 4.619 1.00 94.75 83 TYR A O 1
ATOM 647 N N . GLN A 1 84 ? -9.326 -6.232 5.185 1.00 93.81 84 GLN A N 1
ATOM 648 C CA . GLN A 1 84 ? -10.112 -6.687 4.046 1.00 93.81 84 GLN A CA 1
ATOM 649 C C . GLN A 1 84 ? -10.607 -5.482 3.257 1.00 93.81 84 GLN A C 1
ATOM 651 O O . GLN A 1 84 ? -11.067 -4.501 3.841 1.00 93.81 84 GLN A O 1
ATOM 656 N N . TYR A 1 85 ? -10.508 -5.556 1.933 1.00 89.56 85 TYR A N 1
ATOM 657 C CA . TYR A 1 85 ? -11.065 -4.532 1.060 1.00 89.56 85 TYR A CA 1
ATOM 658 C C . TYR A 1 85 ? -12.569 -4.762 0.877 1.00 89.56 85 TYR A C 1
ATOM 660 O O . TYR A 1 85 ? -12.982 -5.817 0.401 1.00 89.56 85 TYR A O 1
ATOM 668 N N . VAL A 1 86 ? -13.372 -3.774 1.260 1.00 87.81 86 VAL A N 1
ATOM 669 C CA . VAL A 1 86 ? -14.834 -3.765 1.191 1.00 87.81 86 VAL A CA 1
ATOM 670 C C . VAL A 1 86 ? -15.256 -2.471 0.486 1.00 87.81 86 VAL A C 1
ATOM 672 O O . VAL A 1 86 ? -15.338 -1.442 1.162 1.00 87.81 86 VAL A O 1
ATOM 675 N N . PRO A 1 87 ? -15.435 -2.496 -0.848 1.00 78.94 87 PRO A N 1
ATOM 676 C CA . PRO A 1 87 ? -15.830 -1.332 -1.644 1.00 78.94 87 PRO A CA 1
ATOM 677 C C . PRO A 1 87 ? -17.261 -0.846 -1.355 1.00 78.94 87 PRO A C 1
ATOM 679 O O . PRO A 1 87 ? -18.088 -1.642 -0.855 1.00 78.94 87 PRO A O 1
#

Sequence (87 aa):
MNGNPSAGKNIKPYLHYWVKVGVTAGQRLTDGTICGGGLREVNMPSFSKEEIIAARLSTEADDNQAYSRLFNNWKNCMVNRGYQYVP